Protein AF-0000000074355729 (afdb_homodimer)

Structure (mmCIF, N/CA/C/O backbone):
data_AF-0000000074355729-model_v1
#
loop_
_entity.id
_entity.type
_entity.pdbx_description
1 polymer 'Uncharacterized protein'
#
loop_
_atom_site.group_PDB
_atom_site.id
_atom_site.type_symbol
_atom_site.label_atom_id
_atom_site.label_alt_id
_atom_site.label_comp_id
_atom_site.label_asym_id
_atom_site.label_entity_id
_atom_site.label_seq_id
_atom_site.pdbx_PDB_ins_code
_atom_site.Cartn_x
_atom_site.Cartn_y
_atom_site.Cartn_z
_atom_site.occupancy
_atom_site.B_iso_or_equiv
_atom_site.auth_seq_id
_atom_site.auth_comp_id
_atom_site.auth_asym_id
_atom_site.auth_atom_id
_atom_site.pdbx_PDB_model_num
ATOM 1 N N . MET A 1 1 ? 15.977 -34.625 -21.656 1 95.56 1 MET A N 1
ATOM 2 C CA . MET A 1 1 ? 16.031 -33.25 -22.141 1 95.56 1 MET A CA 1
ATOM 3 C C . MET A 1 1 ? 14.703 -32.531 -21.891 1 95.56 1 MET A C 1
ATOM 5 O O . MET A 1 1 ? 14.68 -31.406 -21.391 1 95.56 1 MET A O 1
ATOM 9 N N . LEU A 1 2 ? 13.586 -33.125 -22.078 1 96.56 2 LEU A N 1
ATOM 10 C CA . LEU A 1 2 ? 12.258 -32.531 -21.938 1 96.56 2 LEU A CA 1
ATOM 11 C C . LEU A 1 2 ? 11.961 -32.25 -20.469 1 96.56 2 LEU A C 1
ATOM 13 O O . LEU A 1 2 ? 11.461 -31.172 -20.141 1 96.56 2 LEU A O 1
ATOM 17 N N . PHE A 1 3 ? 12.43 -33.094 -19.609 1 96.69 3 PHE A N 1
ATOM 18 C CA . PHE A 1 3 ? 12.172 -32.969 -18.188 1 96.69 3 PHE A CA 1
ATOM 19 C C . PHE A 1 3 ? 12.938 -31.797 -17.609 1 96.69 3 PHE A C 1
ATOM 21 O O . PHE A 1 3 ? 12.391 -31.031 -16.797 1 96.69 3 PHE A O 1
ATOM 28 N N . VAL A 1 4 ? 14.219 -31.609 -17.969 1 96.31 4 VAL A N 1
ATOM 29 C CA . VAL A 1 4 ? 15.062 -30.5 -17.5 1 96.31 4 VAL A CA 1
ATOM 30 C C . VAL A 1 4 ? 14.484 -29.172 -17.969 1 96.31 4 VAL A C 1
ATOM 32 O O . VAL A 1 4 ? 14.43 -28.203 -17.203 1 96.31 4 VAL A O 1
ATOM 35 N N . TYR A 1 5 ? 13.938 -29.172 -19.188 1 97.19 5 TYR A N 1
ATOM 36 C CA . TYR A 1 5 ? 13.32 -27.984 -19.766 1 97.19 5 TYR A CA 1
ATOM 37 C C . TYR A 1 5 ? 12.062 -27.594 -19 1 97.19 5 TYR A C 1
ATOM 39 O O . TYR A 1 5 ? 11.875 -26.422 -18.656 1 97.19 5 TYR A O 1
ATOM 47 N N . LEU A 1 6 ? 11.258 -28.594 -18.656 1 95.81 6 LEU A N 1
ATOM 48 C CA . LEU A 1 6 ? 10.016 -28.359 -17.938 1 95.81 6 LEU A CA 1
ATOM 49 C C . LEU A 1 6 ? 10.297 -27.844 -16.531 1 95.81 6 LEU A C 1
ATOM 51 O O . LEU A 1 6 ? 9.609 -26.938 -16.047 1 95.81 6 LEU A O 1
ATOM 55 N N . ARG A 1 7 ? 11.25 -28.375 -15.875 1 97.06 7 ARG A N 1
ATOM 56 C CA . ARG A 1 7 ? 11.641 -27.938 -14.539 1 97.06 7 ARG A CA 1
ATOM 57 C C . ARG A 1 7 ? 12.133 -26.5 -14.555 1 97.06 7 ARG A C 1
ATOM 59 O O . ARG A 1 7 ? 11.797 -25.703 -13.68 1 97.06 7 ARG A O 1
ATOM 66 N N . PHE A 1 8 ? 12.906 -26.156 -15.57 1 97.81 8 PHE A N 1
ATOM 67 C CA . PHE A 1 8 ? 13.453 -24.812 -15.727 1 97.81 8 PHE A CA 1
ATOM 68 C C . PHE A 1 8 ? 12.336 -23.797 -15.969 1 97.81 8 PHE A C 1
ATOM 70 O O . PHE A 1 8 ? 12.328 -22.719 -15.367 1 97.81 8 PHE A O 1
ATOM 77 N N . ARG A 1 9 ? 11.43 -24.125 -16.766 1 97.06 9 ARG A N 1
ATOM 78 C CA . ARG A 1 9 ? 10.297 -23.25 -17.062 1 97.06 9 ARG A CA 1
ATOM 79 C C . ARG A 1 9 ? 9.453 -23.016 -15.82 1 97.06 9 ARG A C 1
ATOM 81 O O . ARG A 1 9 ? 9.023 -21.875 -15.57 1 97.06 9 ARG A O 1
ATOM 88 N N . ARG A 1 10 ? 9.25 -24.047 -15.102 1 95.38 10 ARG A N 1
ATOM 89 C CA . ARG A 1 10 ? 8.477 -23.953 -13.867 1 95.38 10 ARG A CA 1
ATOM 90 C C . ARG A 1 10 ? 9.18 -23.078 -12.844 1 95.38 10 ARG A C 1
ATOM 92 O O . ARG A 1 10 ? 8.547 -22.25 -12.188 1 95.38 10 ARG A O 1
ATOM 99 N N . SER A 1 11 ? 10.414 -23.219 -12.648 1 97.75 11 SER A N 1
ATOM 100 C CA . SER A 1 11 ? 11.227 -22.438 -11.727 1 97.75 11 SER A CA 1
ATOM 101 C C . SER A 1 11 ? 11.211 -20.953 -12.094 1 97.75 11 SER A C 1
ATOM 103 O O . SER A 1 11 ? 11.07 -20.094 -11.219 1 97.75 11 SER A O 1
ATOM 105 N N . ARG A 1 12 ? 11.367 -20.672 -13.383 1 97.75 12 ARG A N 1
ATOM 106 C CA . ARG A 1 12 ? 11.359 -19.297 -13.875 1 97.75 12 ARG A CA 1
ATOM 107 C C . ARG A 1 12 ? 10.008 -18.625 -13.594 1 97.75 12 ARG A C 1
ATOM 109 O O . ARG A 1 12 ? 9.961 -17.484 -13.133 1 97.75 12 ARG A O 1
ATOM 116 N N . ARG A 1 13 ? 8.977 -19.344 -13.828 1 95.88 13 ARG A N 1
ATOM 117 C CA . ARG A 1 13 ? 7.633 -18.828 -13.586 1 95.88 13 ARG A CA 1
ATOM 118 C C . ARG A 1 13 ? 7.414 -18.531 -12.109 1 95.88 13 ARG A C 1
ATOM 120 O O . ARG A 1 13 ? 6.828 -17.5 -11.758 1 95.88 13 ARG A O 1
ATOM 127 N N . ARG A 1 14 ? 7.84 -19.438 -11.273 1 95.31 14 ARG A N 1
ATOM 128 C CA . ARG A 1 14 ? 7.73 -19.266 -9.828 1 95.31 14 ARG A CA 1
ATOM 129 C C . ARG A 1 14 ? 8.508 -18.031 -9.367 1 95.31 14 ARG A C 1
ATOM 131 O O . ARG A 1 14 ? 8.039 -17.266 -8.531 1 95.31 14 ARG A O 1
ATOM 138 N N . ARG A 1 15 ? 9.656 -17.844 -9.914 1 97.81 15 ARG A N 1
ATOM 139 C CA . ARG A 1 15 ? 10.5 -16.703 -9.562 1 97.81 15 ARG A CA 1
ATOM 140 C C . ARG A 1 15 ? 9.828 -15.391 -9.953 1 97.81 15 ARG A C 1
ATOM 142 O O . ARG A 1 15 ? 9.773 -14.453 -9.148 1 97.81 15 ARG A O 1
ATOM 149 N N . VAL A 1 16 ? 9.25 -15.289 -11.07 1 97.69 16 VAL A N 1
ATOM 150 C CA . VAL A 1 16 ? 8.594 -14.094 -11.578 1 97.69 16 VAL A CA 1
ATOM 151 C C . VAL A 1 16 ? 7.387 -13.758 -10.703 1 97.69 16 VAL A C 1
ATOM 153 O O . VAL A 1 16 ? 7.184 -12.602 -10.328 1 97.69 16 VAL A O 1
ATOM 156 N N . ARG A 1 17 ? 6.641 -14.766 -10.352 1 96.31 17 ARG A N 1
ATOM 157 C CA . ARG A 1 17 ? 5.477 -14.578 -9.492 1 96.31 17 ARG A CA 1
ATOM 158 C C . ARG A 1 17 ? 5.883 -14.039 -8.125 1 96.31 17 ARG A C 1
ATOM 160 O O . ARG A 1 17 ? 5.258 -13.117 -7.605 1 96.31 17 ARG A O 1
ATOM 167 N N . ARG A 1 18 ? 6.902 -14.633 -7.582 1 97.44 18 ARG A N 1
ATOM 168 C CA . ARG A 1 18 ? 7.414 -14.211 -6.281 1 97.44 18 ARG A CA 1
ATOM 169 C C . ARG A 1 18 ? 7.906 -12.773 -6.324 1 97.44 18 ARG A C 1
ATOM 171 O O . ARG A 1 18 ? 7.641 -11.992 -5.402 1 97.44 18 ARG A O 1
ATOM 178 N N . GLU A 1 19 ? 8.578 -12.414 -7.332 1 98.19 19 GLU A N 1
ATOM 179 C CA . GLU A 1 19 ? 9.078 -11.055 -7.512 1 98.19 19 GLU A CA 1
ATOM 180 C C . GLU A 1 19 ? 7.938 -10.055 -7.602 1 98.19 19 GLU A C 1
ATOM 182 O O . GLU A 1 19 ? 8.023 -8.953 -7.051 1 98.19 19 GLU A O 1
ATOM 187 N N . GLY A 1 20 ? 6.898 -10.461 -8.266 1 98.25 20 GLY A N 1
ATOM 188 C CA . GLY A 1 20 ? 5.719 -9.609 -8.344 1 98.25 20 GLY A CA 1
ATOM 189 C C . GLY A 1 20 ? 5.074 -9.359 -6.992 1 98.25 20 GLY A C 1
ATOM 190 O O . GLY A 1 20 ? 4.711 -8.227 -6.676 1 98.25 20 GLY A O 1
ATOM 191 N N . VAL A 1 21 ? 4.969 -10.305 -6.18 1 98.25 21 VAL A N 1
ATOM 192 C CA . VAL A 1 21 ? 4.406 -10.195 -4.84 1 98.25 21 VAL A CA 1
ATOM 193 C C . VAL A 1 21 ? 5.324 -9.344 -3.961 1 98.25 21 VAL A C 1
ATOM 195 O O . VAL A 1 21 ? 4.855 -8.492 -3.209 1 98.25 21 VAL A O 1
ATOM 198 N N . GLU A 1 22 ? 6.602 -9.57 -4.098 1 98.38 22 GLU A N 1
ATOM 199 C CA . GLU A 1 22 ? 7.594 -8.812 -3.342 1 98.38 22 GLU A CA 1
ATOM 200 C C . GLU A 1 22 ? 7.551 -7.332 -3.703 1 98.38 22 GLU A C 1
ATOM 202 O O . GLU A 1 22 ? 7.715 -6.473 -2.836 1 98.38 22 GLU A O 1
ATOM 207 N N . GLU A 1 23 ? 7.301 -7.109 -4.883 1 98.69 23 GLU A N 1
ATOM 208 C CA . GLU A 1 23 ? 7.164 -5.727 -5.332 1 98.69 23 GLU A CA 1
ATOM 209 C C . GLU A 1 23 ? 5.949 -5.059 -4.699 1 98.69 23 GLU A C 1
ATOM 211 O O . GLU A 1 23 ? 6.039 -3.93 -4.207 1 98.69 23 GLU A O 1
ATOM 216 N N . LEU A 1 24 ? 4.875 -5.703 -4.656 1 98.62 24 LEU A N 1
ATOM 217 C CA . LEU A 1 24 ? 3.652 -5.188 -4.047 1 98.62 24 LEU A CA 1
ATOM 218 C C . LEU A 1 24 ? 3.855 -4.941 -2.555 1 98.62 24 LEU A C 1
ATOM 220 O O . LEU A 1 24 ? 3.412 -3.922 -2.023 1 98.62 24 LEU A O 1
ATOM 224 N N . LEU A 1 25 ? 4.527 -5.809 -1.934 1 98.81 25 LEU A N 1
ATOM 225 C CA . LEU A 1 25 ? 4.848 -5.664 -0.519 1 98.81 25 LEU A CA 1
ATOM 226 C C . LEU A 1 25 ? 5.77 -4.469 -0.291 1 98.81 25 LEU A C 1
ATOM 228 O O . LEU A 1 25 ? 5.645 -3.764 0.712 1 98.81 25 LEU A O 1
ATOM 232 N N . GLY A 1 26 ? 6.699 -4.215 -1.148 1 98.81 26 GLY A N 1
ATOM 233 C CA . GLY A 1 26 ? 7.551 -3.039 -1.098 1 98.81 26 GLY A CA 1
ATOM 234 C C . GLY A 1 26 ? 6.781 -1.736 -1.193 1 98.81 26 GLY A C 1
ATOM 235 O O . GLY A 1 26 ? 7.047 -0.794 -0.445 1 98.81 26 GLY A O 1
ATOM 236 N N . VAL A 1 27 ? 5.848 -1.706 -2.039 1 98.75 27 VAL A N 1
ATOM 237 C CA . VAL A 1 27 ? 5 -0.532 -2.215 1 98.75 27 VAL A CA 1
ATOM 238 C C . VAL A 1 27 ? 4.211 -0.269 -0.934 1 98.75 27 VAL A C 1
ATOM 240 O O . VAL A 1 27 ? 4.086 0.877 -0.497 1 98.75 27 VAL A O 1
ATOM 243 N N . ILE A 1 28 ? 3.676 -1.284 -0.347 1 98.88 28 ILE A N 1
ATOM 244 C CA . ILE A 1 28 ? 2.941 -1.153 0.907 1 98.88 28 ILE A CA 1
ATOM 245 C C . ILE A 1 28 ? 3.848 -0.539 1.973 1 98.88 28 ILE A C 1
ATOM 247 O O . ILE A 1 28 ? 3.439 0.375 2.691 1 98.88 28 ILE A O 1
ATOM 251 N N . LYS A 1 29 ? 5.051 -1.003 2.051 1 98.88 29 LYS A N 1
ATOM 252 C CA . LYS A 1 29 ? 6.008 -0.484 3.023 1 98.88 29 LYS A CA 1
ATOM 253 C C . LYS A 1 29 ? 6.297 0.994 2.775 1 98.88 29 LYS A C 1
ATOM 255 O O . LYS A 1 29 ? 6.375 1.783 3.719 1 98.88 29 LYS A O 1
ATOM 260 N N . GLU A 1 30 ? 6.5 1.323 1.617 1 98.75 30 GLU A N 1
ATOM 261 C CA . GLU A 1 30 ? 6.754 2.711 1.242 1 98.75 30 GLU A CA 1
ATOM 262 C C . GLU A 1 30 ? 5.594 3.615 1.65 1 98.75 30 GLU A C 1
ATOM 264 O O . GLU A 1 30 ? 5.809 4.703 2.191 1 98.75 30 GLU A O 1
ATOM 269 N N . LYS A 1 31 ? 4.477 3.129 1.33 1 98.81 31 LYS A N 1
ATOM 270 C CA . LYS A 1 31 ? 3.301 3.93 1.655 1 98.81 31 LYS A CA 1
ATOM 271 C C . LYS A 1 31 ? 3.102 4.027 3.164 1 98.81 31 LYS A C 1
ATOM 273 O O . LYS A 1 31 ? 2.68 5.066 3.676 1 98.81 31 LYS A O 1
ATOM 278 N N . ASP A 1 32 ? 3.369 2.955 3.924 1 98.88 32 ASP A N 1
ATOM 279 C CA . ASP A 1 32 ? 3.367 2.992 5.383 1 98.88 32 ASP A CA 1
ATOM 280 C C . ASP A 1 32 ? 4.367 4.02 5.91 1 98.88 32 ASP A C 1
ATOM 282 O O . ASP A 1 32 ? 4.078 4.742 6.863 1 98.88 32 ASP A O 1
ATOM 286 N N . GLU A 1 33 ? 5.523 4.133 5.363 1 98.75 33 GLU A N 1
ATOM 287 C CA . GLU A 1 33 ? 6.535 5.113 5.754 1 98.75 33 GLU A CA 1
ATOM 288 C C . GLU A 1 33 ? 6.062 6.535 5.473 1 98.75 33 GLU A C 1
ATOM 290 O O . GLU A 1 33 ? 6.25 7.434 6.293 1 98.75 33 GLU A O 1
ATOM 295 N N . ARG A 1 34 ? 5.445 6.711 4.324 1 98.88 34 ARG A N 1
ATOM 296 C CA . ARG A 1 34 ? 4.891 8.016 3.99 1 98.88 34 ARG A CA 1
ATOM 297 C C . ARG A 1 34 ? 3.818 8.43 4.992 1 98.88 34 ARG A C 1
ATOM 299 O O . ARG A 1 34 ? 3.785 9.578 5.438 1 98.88 34 ARG A O 1
ATOM 306 N N . ILE A 1 35 ? 2.9 7.516 5.355 1 98.94 35 ILE A N 1
ATOM 307 C CA . ILE A 1 35 ? 1.858 7.773 6.34 1 98.94 35 ILE A CA 1
ATOM 308 C C . ILE A 1 35 ? 2.492 8.219 7.656 1 98.94 35 ILE A C 1
ATOM 310 O O . ILE A 1 35 ? 2.047 9.195 8.266 1 98.94 35 ILE A O 1
ATOM 314 N N . HIS A 1 36 ? 3.566 7.562 8.055 1 98.81 36 HIS A N 1
ATOM 315 C CA . HIS A 1 36 ? 4.25 7.906 9.305 1 98.81 36 HIS A CA 1
ATOM 316 C C . HIS A 1 36 ? 4.848 9.305 9.234 1 98.81 36 HIS A C 1
ATOM 318 O O . HIS A 1 36 ? 4.777 10.062 10.211 1 98.81 36 HIS A O 1
ATOM 324 N N . GLN A 1 37 ? 5.363 9.695 8.125 1 98.75 37 GLN A N 1
ATOM 325 C CA . GLN A 1 37 ? 5.938 11.031 7.941 1 98.75 37 GLN A CA 1
ATOM 326 C C . GLN A 1 37 ? 4.859 12.109 8.023 1 98.75 37 GLN A C 1
ATOM 328 O O . GLN A 1 37 ? 5.066 13.156 8.641 1 98.75 37 GLN A O 1
ATOM 333 N N . LEU A 1 38 ? 3.771 11.82 7.406 1 98.5 38 LEU A N 1
ATOM 334 C CA . LEU A 1 38 ? 2.674 12.781 7.402 1 98.5 38 LEU A CA 1
ATOM 335 C C . LEU A 1 38 ? 2.088 12.938 8.797 1 98.5 38 LEU A C 1
ATOM 337 O O . LEU A 1 38 ? 1.794 14.062 9.227 1 98.5 38 LEU A O 1
ATOM 341 N N . LEU A 1 39 ? 2.018 11.82 9.523 1 98.69 39 LEU A N 1
ATOM 342 C CA . LEU A 1 39 ? 1.527 11.867 10.898 1 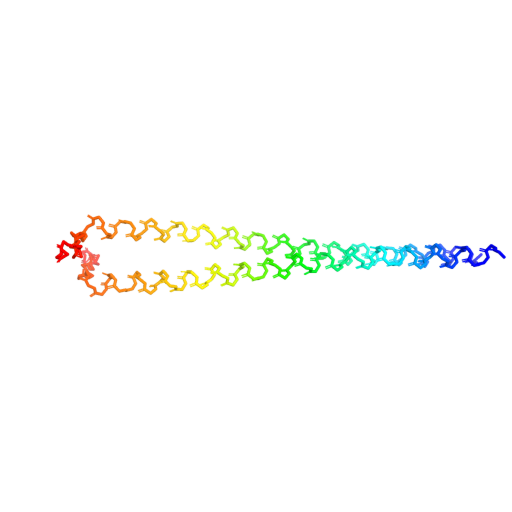98.69 39 LEU A CA 1
ATOM 343 C C . LEU A 1 39 ? 2.479 12.672 11.781 1 98.69 39 LEU A C 1
ATOM 345 O O . LEU A 1 39 ? 2.035 13.422 12.656 1 98.69 39 LEU A O 1
ATOM 349 N N . TYR A 1 40 ? 3.752 12.523 11.594 1 98.62 40 TYR A N 1
ATOM 350 C CA . TYR A 1 40 ? 4.742 13.297 12.336 1 98.62 40 TYR A CA 1
ATOM 351 C C . TYR A 1 40 ? 4.605 14.781 12.039 1 98.62 40 TYR A C 1
ATOM 353 O O . TYR A 1 40 ? 4.688 15.617 12.945 1 98.62 40 TYR A O 1
ATOM 361 N N . GLN A 1 41 ? 4.328 15.156 10.867 1 98.06 41 GLN A N 1
ATOM 362 C CA . GLN A 1 41 ? 4.121 16.547 10.461 1 98.06 41 GLN A CA 1
ATOM 363 C C . GLN A 1 41 ? 2.867 17.125 11.102 1 98.06 41 GLN A C 1
ATOM 365 O O . GLN A 1 41 ? 2.879 18.25 11.586 1 98.06 41 GLN A O 1
ATOM 370 N N . ILE A 1 42 ? 1.842 16.344 11.102 1 98.06 42 ILE A N 1
ATOM 371 C CA . ILE A 1 42 ? 0.592 16.781 11.719 1 98.06 42 ILE A CA 1
ATOM 372 C C . ILE A 1 42 ? 0.808 17 13.211 1 98.06 42 ILE A C 1
ATOM 374 O O . ILE A 1 42 ? 0.31 17.984 13.773 1 98.06 42 ILE A O 1
ATOM 378 N N . ALA A 1 43 ? 1.562 16.188 13.852 1 97.62 43 ALA A N 1
ATOM 379 C CA . ALA A 1 43 ? 1.88 16.344 15.273 1 97.62 43 ALA A CA 1
ATOM 380 C C . ALA A 1 43 ? 2.639 17.641 15.516 1 97.62 43 ALA A C 1
ATOM 382 O O . ALA A 1 43 ? 2.357 18.359 16.484 1 97.62 43 ALA A O 1
ATOM 383 N N . ARG A 1 44 ? 3.555 17.984 14.719 1 95.75 44 ARG A N 1
ATOM 384 C CA . ARG A 1 44 ? 4.32 19.234 14.828 1 95.75 44 ARG A CA 1
ATOM 385 C C . ARG A 1 44 ? 3.43 20.438 14.609 1 95.75 44 ARG A C 1
ATOM 387 O O . ARG A 1 44 ? 3.531 21.438 15.336 1 95.75 44 ARG A O 1
ATOM 394 N N . MET A 1 45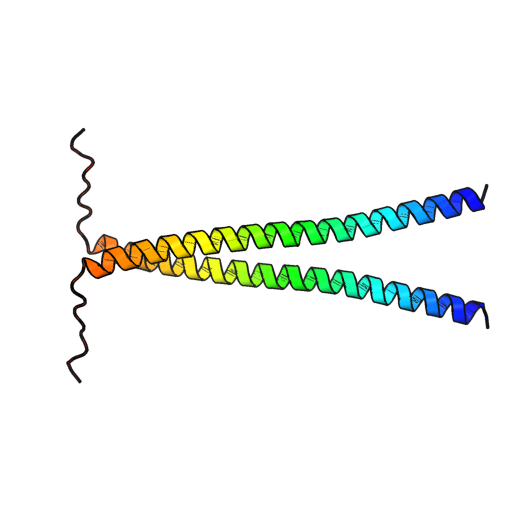 ? 2.553 20.312 13.695 1 91.81 45 MET A N 1
ATOM 395 C CA . MET A 1 45 ? 1.627 21.406 13.406 1 91.81 45 MET A CA 1
ATOM 396 C C . MET A 1 45 ? 0.656 21.609 14.562 1 91.81 45 MET A C 1
ATOM 398 O O . MET A 1 45 ? 0.334 22.75 14.914 1 91.81 45 MET A O 1
ATOM 402 N N . ASN A 1 46 ? 0.218 20.516 15.109 1 93 46 ASN A N 1
ATOM 403 C CA . ASN A 1 46 ? -0.628 20.609 16.297 1 93 46 ASN A CA 1
ATOM 404 C C . ASN A 1 46 ? 0.072 21.359 17.422 1 93 46 ASN A C 1
ATOM 406 O O . ASN A 1 46 ? -0.55 22.156 18.125 1 93 46 ASN A O 1
ATOM 410 N N . GLU A 1 47 ? 1.361 21.094 17.594 1 92.75 47 GLU A N 1
ATOM 411 C CA . GLU A 1 47 ? 2.143 21.766 18.625 1 92.75 47 GLU A CA 1
ATOM 412 C C . GLU A 1 47 ? 2.232 23.266 18.344 1 92.75 47 GLU A C 1
ATOM 414 O O . GLU A 1 47 ? 2.121 24.094 19.25 1 92.75 47 GLU A O 1
ATOM 419 N N . LEU A 1 48 ? 2.318 23.688 17.141 1 87.12 48 LEU A N 1
ATOM 420 C CA . LEU A 1 48 ? 2.402 25.078 16.734 1 87.12 48 LEU A CA 1
ATOM 421 C C . LEU A 1 48 ? 1.07 25.781 16.969 1 87.12 48 LEU A C 1
ATOM 423 O O . LEU A 1 48 ? 1.037 26.906 17.469 1 87.12 48 LEU A O 1
ATOM 427 N N . LEU A 1 49 ? 0.035 25.125 16.656 1 87.31 49 LEU A N 1
ATOM 428 C CA . LEU A 1 49 ? -1.296 25.703 16.812 1 87.31 49 LEU A CA 1
ATOM 429 C C . LEU A 1 49 ? -1.642 25.875 18.281 1 87.31 49 LEU A C 1
ATOM 431 O O . LEU A 1 49 ? -2.229 26.891 18.672 1 87.31 49 LEU A O 1
ATOM 435 N N . LEU A 1 50 ? -1.176 24.938 19.078 1 87.06 50 LEU A N 1
ATOM 436 C CA . LEU A 1 50 ? -1.403 25.031 20.516 1 87.06 50 LEU A CA 1
ATOM 437 C C . LEU A 1 50 ? -0.6 26.172 21.109 1 87.06 50 LEU A C 1
ATOM 439 O O . LEU A 1 50 ? -1.099 26.906 21.969 1 87.06 50 LEU A O 1
ATOM 443 N N . ALA A 1 51 ? 0.568 26.438 20.641 1 82.5 51 ALA A N 1
ATOM 444 C CA . ALA A 1 51 ? 1.425 27.516 21.125 1 82.5 51 ALA A CA 1
ATOM 445 C C . ALA A 1 51 ? 0.859 28.875 20.734 1 82.5 51 ALA A C 1
ATOM 447 O O . ALA A 1 51 ? 0.953 29.828 21.516 1 82.5 51 ALA A O 1
ATOM 448 N N . SER A 1 52 ? 0.202 29.062 19.719 1 78.25 52 SER A N 1
ATOM 449 C CA . SER A 1 52 ? -0.381 30.312 19.25 1 78.25 52 SER A CA 1
ATOM 450 C C . SER A 1 52 ? -1.677 30.625 20 1 78.25 52 SER A C 1
ATOM 452 O O . SER A 1 52 ? -2.012 31.797 20.203 1 78.25 52 SER A O 1
ATOM 454 N N . HIS A 1 53 ? -2.363 29.656 20.297 1 73.69 53 HIS A N 1
ATOM 455 C CA . HIS A 1 53 ? -3.609 29.828 21.031 1 73.69 53 HIS A CA 1
ATOM 456 C C . HIS A 1 53 ? -3.344 30.156 22.484 1 73.69 53 HIS A C 1
ATOM 458 O O . HIS A 1 53 ? -4.113 30.891 23.125 1 73.69 53 HIS A O 1
ATOM 464 N N . HIS A 1 54 ? -2.441 29.656 23.094 1 68 54 HIS A N 1
ATOM 465 C CA . HIS A 1 54 ? -2.086 30.016 24.469 1 68 54 HIS A CA 1
ATOM 466 C C . HIS A 1 54 ? -1.493 31.422 24.547 1 68 54 HIS A C 1
ATOM 468 O O . HIS A 1 54 ? -1.506 32.031 25.609 1 68 54 HIS A O 1
ATOM 474 N N . GLY A 1 55 ? -1.021 32.062 23.531 1 55.66 55 GLY A N 1
ATOM 475 C CA . GLY A 1 55 ? -0.706 33.469 23.438 1 55.66 55 GLY A CA 1
ATOM 476 C C . GLY A 1 55 ? -1.89 34.312 23.016 1 55.66 55 GLY A C 1
ATOM 477 O O . GLY A 1 55 ? -1.848 35.562 23.125 1 55.66 55 GLY A O 1
ATOM 478 N N . VAL A 1 56 ? -2.846 34.031 22.234 1 53.5 56 VAL A N 1
ATOM 479 C CA . VAL A 1 56 ? -4.066 34.75 21.922 1 53.5 56 VAL A CA 1
ATOM 480 C C . VAL A 1 56 ? -5.141 34.469 22.969 1 53.5 56 VAL A C 1
ATOM 482 O O . VAL A 1 56 ? -5.336 33.312 23.359 1 53.5 56 VAL A O 1
ATOM 485 N N . PRO A 1 57 ? -5.555 35.531 23.938 1 46.88 57 PRO A N 1
ATOM 486 C CA . PRO A 1 57 ? -6.629 35.312 24.906 1 46.88 57 PRO A CA 1
ATOM 487 C C . PRO A 1 57 ? -7.867 34.688 24.281 1 46.88 57 PRO A C 1
ATOM 489 O O . PRO A 1 57 ? -8.297 35.062 23.203 1 46.88 57 PRO A O 1
ATOM 492 N N . MET A 1 58 ? -8.031 33.375 24.359 1 42.59 58 MET A N 1
ATOM 493 C CA . MET A 1 58 ? -9.289 32.719 24 1 42.59 58 MET A CA 1
ATOM 494 C C . MET A 1 58 ? -10.477 33.656 24.25 1 42.59 58 MET A C 1
ATOM 496 O O . MET A 1 58 ? -10.828 33.906 25.406 1 42.59 58 MET A O 1
ATOM 500 N N . ILE A 1 59 ? -10.75 34.688 23.562 1 38.59 59 ILE A N 1
ATOM 501 C CA . ILE A 1 59 ? -12.023 35.375 23.703 1 38.59 59 ILE A CA 1
ATOM 502 C C . ILE A 1 59 ? -13.172 34.375 23.469 1 38.59 59 ILE A C 1
ATOM 504 O O . ILE A 1 59 ? -13.352 33.875 22.359 1 38.59 59 ILE A O 1
ATOM 508 N N . SER A 1 60 ? -13.359 33.469 24.281 1 38.16 60 SER A N 1
ATOM 509 C CA . SER A 1 60 ? -14.57 32.656 24.375 1 38.16 60 SER A CA 1
ATOM 510 C C . SER A 1 60 ? -15.812 33.5 24.109 1 38.16 60 SER A C 1
ATOM 512 O O . SER A 1 60 ? -16.156 34.375 24.891 1 38.16 60 SER A O 1
ATOM 514 N N . LYS A 1 61 ? -16.062 33.875 22.828 1 39.94 61 LYS A N 1
ATOM 515 C CA . LYS A 1 61 ? -17.406 34.406 22.641 1 39.94 61 LYS A CA 1
ATOM 516 C C . LYS A 1 61 ? -18.469 33.469 23.188 1 39.94 61 LYS A C 1
ATOM 518 O O . LYS A 1 61 ? -18.875 32.531 22.5 1 39.94 61 LYS A O 1
ATOM 523 N N . ALA A 1 62 ? -18.344 32.562 24.062 1 36.5 62 ALA A N 1
ATOM 524 C CA . ALA A 1 62 ? -19.453 31.719 24.5 1 36.5 62 ALA A CA 1
ATOM 525 C C . ALA A 1 62 ? -20.609 32.562 25.031 1 36.5 62 ALA A C 1
ATOM 527 O O . ALA A 1 62 ? -21.703 32.031 25.297 1 36.5 62 ALA A O 1
ATOM 528 N N . ALA A 1 63 ? -20.438 33.688 25.75 1 35.28 63 ALA A N 1
ATOM 529 C CA . ALA A 1 63 ? -21.438 33.969 26.766 1 35.28 63 ALA A CA 1
ATOM 530 C C . ALA A 1 63 ? -22.75 34.438 26.125 1 35.28 63 ALA A C 1
ATOM 532 O O . ALA A 1 63 ? -23.703 34.781 26.828 1 35.28 63 ALA A O 1
ATOM 533 N N . SER A 1 64 ? -22.703 34.812 24.922 1 30.33 64 SER A N 1
ATOM 534 C CA . SER A 1 64 ? -23.984 35.5 24.812 1 30.33 64 SER A CA 1
ATOM 535 C C . SER A 1 64 ? -25.141 34.531 24.656 1 30.33 64 SER A C 1
ATOM 537 O O . SER A 1 64 ? -26.281 34.938 24.422 1 30.33 64 SER A O 1
ATOM 539 N N . GLY A 1 65 ? -24.984 33.094 24.969 1 24.5 65 GLY A N 1
ATOM 540 C CA . GLY A 1 65 ? -26.359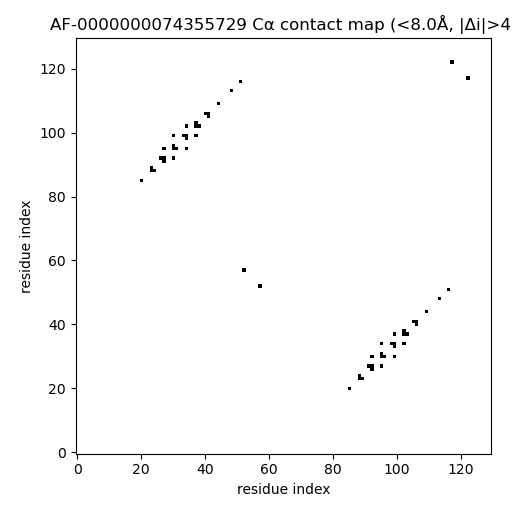 32.688 25.234 1 24.5 65 GLY A CA 1
ATOM 541 C C . GLY A 1 65 ? -26.906 33.25 26.531 1 24.5 65 GLY A C 1
ATOM 542 O O . GLY A 1 65 ? -26.141 33.688 27.391 1 24.5 65 GLY A O 1
ATOM 543 N N . MET B 1 1 ? -10.773 -39.625 -14.938 1 95.69 1 MET B N 1
ATOM 544 C CA . MET B 1 1 ? -10.93 -39.219 -13.555 1 95.69 1 MET B CA 1
ATOM 545 C C . MET B 1 1 ? -9.695 -38.469 -13.062 1 95.69 1 MET B C 1
ATOM 547 O O . MET B 1 1 ? -9.805 -37.406 -12.469 1 95.69 1 MET B O 1
ATOM 551 N N . LEU B 1 2 ? -8.508 -38.875 -13.391 1 96.62 2 LEU B N 1
ATOM 552 C CA . LEU B 1 2 ? -7.258 -38.25 -12.953 1 96.62 2 LEU B CA 1
ATOM 553 C C . LEU B 1 2 ? -7.062 -36.875 -13.578 1 96.62 2 LEU B C 1
ATOM 555 O O . LEU B 1 2 ? -6.684 -35.938 -12.898 1 96.62 2 LEU B O 1
ATOM 559 N N . PHE B 1 3 ? -7.473 -36.75 -14.812 1 96.69 3 PHE B N 1
ATOM 560 C CA . PHE B 1 3 ? -7.297 -35.5 -15.555 1 96.69 3 PHE B CA 1
ATOM 561 C C . PHE B 1 3 ? -8.203 -34.406 -15 1 96.69 3 PHE B C 1
ATOM 563 O O . PHE B 1 3 ? -7.781 -33.281 -14.844 1 96.69 3 PHE B O 1
ATOM 570 N N . VAL B 1 4 ? -9.484 -34.719 -14.672 1 96.44 4 VAL B N 1
ATOM 571 C CA . VAL B 1 4 ? -10.461 -33.781 -14.117 1 96.44 4 VAL B CA 1
ATOM 572 C C . VAL B 1 4 ? -9.992 -33.312 -12.742 1 96.44 4 VAL B C 1
ATOM 574 O O . VAL B 1 4 ? -10.07 -32.125 -12.43 1 96.44 4 VAL B O 1
ATOM 577 N N . TYR B 1 5 ? -9.398 -34.25 -12.008 1 97.25 5 TYR B N 1
ATOM 578 C CA . TYR B 1 5 ? -8.875 -33.938 -10.68 1 97.25 5 TYR B CA 1
ATOM 579 C C . TYR B 1 5 ? -7.703 -32.969 -10.758 1 97.25 5 TYR B C 1
ATOM 581 O O . TYR B 1 5 ? -7.656 -31.984 -10.023 1 97.25 5 TYR B O 1
ATOM 589 N N . LEU B 1 6 ? -6.797 -33.219 -11.711 1 95.88 6 LEU B N 1
ATOM 590 C CA . LEU B 1 6 ? -5.621 -32.375 -11.891 1 95.88 6 LEU B CA 1
ATOM 591 C C . LEU B 1 6 ? -6.023 -30.969 -12.344 1 95.88 6 LEU B C 1
ATOM 593 O O . LEU B 1 6 ? -5.453 -29.969 -11.883 1 95.88 6 LEU B O 1
ATOM 597 N N . ARG B 1 7 ? -6.945 -30.875 -13.227 1 96.94 7 ARG B N 1
ATOM 598 C CA . ARG B 1 7 ? -7.449 -29.594 -13.703 1 96.94 7 ARG B CA 1
ATOM 599 C C . ARG B 1 7 ? -8.078 -28.781 -12.57 1 96.94 7 ARG B C 1
ATOM 601 O O . ARG B 1 7 ? -7.859 -27.578 -12.453 1 96.94 7 ARG B O 1
ATOM 608 N N . PHE B 1 8 ? -8.828 -29.453 -11.719 1 97.88 8 PHE B N 1
ATOM 609 C CA . PHE B 1 8 ? -9.5 -28.828 -10.586 1 97.88 8 PHE B CA 1
ATOM 610 C C . PHE B 1 8 ? -8.492 -28.297 -9.57 1 97.88 8 PHE B C 1
ATOM 612 O O . PHE B 1 8 ? -8.617 -27.172 -9.078 1 97.88 8 PHE B O 1
ATOM 619 N N . ARG B 1 9 ? -7.531 -29.047 -9.305 1 97 9 ARG B N 1
ATOM 620 C CA . ARG B 1 9 ? -6.48 -28.672 -8.367 1 97 9 ARG B CA 1
ATOM 621 C C . ARG B 1 9 ? -5.719 -27.438 -8.875 1 97 9 ARG B C 1
ATOM 623 O O . ARG B 1 9 ? -5.426 -26.531 -8.109 1 97 9 ARG B O 1
ATOM 630 N N . ARG B 1 10 ? -5.43 -27.453 -10.141 1 95.5 10 ARG B N 1
ATOM 631 C CA . ARG B 1 10 ? -4.723 -26.344 -10.766 1 95.5 10 ARG B CA 1
ATOM 632 C C . ARG B 1 10 ? -5.559 -25.062 -10.719 1 95.5 10 ARG B C 1
ATOM 634 O O . ARG B 1 10 ? -5.039 -23.984 -10.422 1 95.5 10 ARG B O 1
ATOM 641 N N . SER B 1 11 ? -6.793 -25.156 -10.992 1 97.69 11 SER B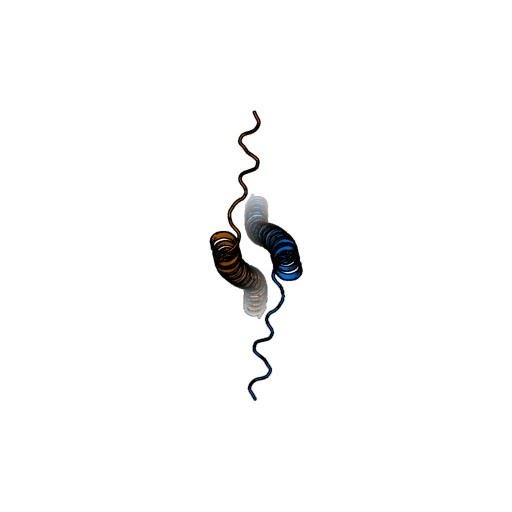 N 1
ATOM 642 C CA . SER B 1 11 ? -7.719 -24.016 -10.969 1 97.69 11 SER B CA 1
ATOM 643 C C . SER B 1 11 ? -7.832 -23.422 -9.57 1 97.69 11 SER B C 1
ATOM 645 O O . SER B 1 11 ? -7.816 -22.203 -9.406 1 97.69 11 SER B O 1
ATOM 647 N N . ARG B 1 12 ? -7.949 -24.281 -8.578 1 97.81 12 ARG B N 1
ATOM 648 C CA . ARG B 1 12 ? -8.055 -23.844 -7.191 1 97.81 12 ARG B CA 1
ATOM 649 C C . ARG B 1 12 ? -6.797 -23.094 -6.758 1 97.81 12 ARG B C 1
ATOM 651 O O . ARG B 1 12 ? -6.887 -22.047 -6.125 1 97.81 12 ARG B O 1
ATOM 658 N N . ARG B 1 13 ? -5.688 -23.594 -7.141 1 95.88 13 ARG B N 1
ATOM 659 C CA . ARG B 1 13 ? -4.418 -22.953 -6.797 1 95.88 13 ARG B CA 1
ATOM 660 C C . ARG B 1 13 ? -4.305 -21.578 -7.441 1 95.88 13 ARG B C 1
ATOM 662 O O . ARG B 1 13 ? -3.84 -20.625 -6.805 1 95.88 13 ARG B O 1
ATOM 669 N N . ARG B 1 14 ? -4.68 -21.516 -8.688 1 95.25 14 ARG B N 1
ATOM 670 C CA . ARG B 1 14 ? -4.656 -20.25 -9.414 1 95.25 14 ARG B CA 1
ATOM 671 C C . ARG B 1 14 ? -5.578 -19.219 -8.758 1 95.25 14 ARG B C 1
ATOM 673 O O . ARG B 1 14 ? -5.223 -18.047 -8.633 1 95.25 14 ARG B O 1
ATOM 680 N N . ARG B 1 15 ? -6.707 -19.672 -8.336 1 97.81 15 ARG B N 1
ATOM 681 C CA . ARG B 1 15 ? -7.676 -18.797 -7.688 1 97.81 15 ARG B CA 1
ATOM 682 C C . ARG B 1 15 ? -7.129 -18.25 -6.375 1 97.81 15 ARG B C 1
ATOM 684 O O . ARG B 1 15 ? -7.211 -17.047 -6.113 1 97.81 15 ARG B O 1
ATOM 691 N N . VAL B 1 16 ? -6.508 -19.016 -5.594 1 97.69 16 VAL B N 1
ATOM 692 C CA . VAL B 1 16 ? -5.949 -18.641 -4.301 1 97.69 16 VAL B CA 1
ATOM 693 C C . VAL B 1 16 ? -4.824 -17.625 -4.496 1 97.69 16 VAL B C 1
ATOM 695 O O . VAL B 1 16 ? -4.762 -16.609 -3.789 1 97.69 16 VAL B O 1
ATOM 698 N N . ARG B 1 17 ? -4.008 -17.859 -5.477 1 96.19 17 ARG B N 1
ATOM 699 C CA . ARG B 1 17 ? -2.91 -16.953 -5.777 1 96.19 17 ARG B CA 1
ATOM 700 C C . ARG B 1 17 ? -3.436 -15.586 -6.199 1 96.19 17 ARG B C 1
ATOM 702 O O . ARG B 1 17 ? -2.932 -14.555 -5.754 1 96.19 17 ARG B O 1
ATOM 709 N N . ARG B 1 18 ? -4.41 -15.625 -7.047 1 97.38 18 ARG B N 1
ATOM 710 C CA . ARG B 1 18 ? -5.027 -14.391 -7.527 1 97.38 18 ARG B CA 1
ATOM 711 C C . ARG B 1 18 ? -5.66 -13.617 -6.379 1 97.38 18 ARG B C 1
ATOM 713 O O . ARG B 1 18 ? -5.523 -12.391 -6.301 1 97.38 18 ARG B O 1
ATOM 720 N N . GLU B 1 19 ? -6.309 -14.273 -5.523 1 98.12 19 GLU B N 1
ATOM 721 C CA . GLU B 1 19 ? -6.941 -13.656 -4.363 1 98.12 19 GLU B CA 1
ATOM 722 C C . GLU B 1 19 ? -5.902 -13.008 -3.449 1 98.12 19 GLU B C 1
ATOM 724 O O . GLU B 1 19 ? -6.133 -11.922 -2.91 1 98.12 19 GLU B O 1
ATOM 729 N N . GLY B 1 20 ? -4.797 -13.672 -3.312 1 98.31 20 GLY B N 1
ATOM 730 C CA . GLY B 1 20 ? -3.709 -13.109 -2.529 1 98.31 20 GLY B CA 1
ATOM 731 C C . GLY B 1 20 ? -3.162 -11.82 -3.109 1 98.31 20 GLY B C 1
ATOM 732 O O . GLY B 1 20 ? -2.928 -10.852 -2.379 1 98.31 20 GLY B O 1
ATOM 733 N N . VAL B 1 21 ? -3.012 -11.727 -4.344 1 98.19 21 VAL B N 1
ATOM 734 C CA . VAL B 1 21 ? -2.529 -10.539 -5.035 1 98.19 21 VAL B CA 1
ATOM 735 C C . VAL B 1 21 ? -3.57 -9.43 -4.941 1 98.19 21 VAL B C 1
ATOM 737 O O . VAL B 1 21 ? -3.229 -8.273 -4.684 1 98.19 21 VAL B O 1
ATOM 740 N N . GLU B 1 22 ? -4.805 -9.797 -5.105 1 98.38 22 GLU B N 1
ATOM 741 C CA . GLU B 1 22 ? -5.906 -8.844 -5.012 1 98.38 22 GLU B CA 1
ATOM 742 C C . GLU B 1 22 ? -5.996 -8.242 -3.613 1 98.38 22 GLU B C 1
ATOM 744 O O . GLU B 1 22 ? -6.289 -7.055 -3.459 1 98.38 22 GLU B O 1
ATOM 749 N N . GLU B 1 23 ? -5.719 -9.016 -2.697 1 98.69 23 GLU B N 1
ATOM 750 C CA . GLU B 1 23 ? -5.699 -8.531 -1.318 1 98.69 23 GLU B CA 1
ATOM 751 C C . GLU B 1 23 ? -4.59 -7.508 -1.105 1 98.69 23 GLU B C 1
ATOM 753 O O . GLU B 1 23 ? -4.82 -6.453 -0.512 1 98.69 23 GLU B O 1
ATOM 758 N N . LEU B 1 24 ? -3.463 -7.754 -1.598 1 98.62 24 LEU B N 1
ATOM 759 C CA . LEU B 1 24 ? -2.332 -6.836 -1.493 1 98.62 24 LEU B CA 1
ATOM 760 C C . LEU B 1 24 ? -2.631 -5.52 -2.205 1 98.62 24 LEU B C 1
ATOM 762 O O . LEU B 1 24 ? -2.322 -4.445 -1.687 1 98.62 24 LEU B O 1
ATOM 766 N N . LEU B 1 25 ? -3.24 -5.613 -3.309 1 98.75 25 LEU B N 1
ATOM 767 C CA . LEU B 1 25 ? -3.645 -4.43 -4.062 1 98.75 25 LEU B CA 1
ATOM 768 C C . LEU B 1 25 ? -4.691 -3.629 -3.297 1 98.75 25 LEU B C 1
ATOM 770 O O . LEU B 1 25 ? -4.688 -2.396 -3.332 1 98.75 25 LEU B O 1
ATOM 774 N N . GLY B 1 26 ? -5.582 -4.254 -2.621 1 98.81 26 GLY B N 1
ATOM 775 C CA . GLY B 1 26 ? -6.551 -3.6 -1.758 1 98.81 26 GLY B CA 1
ATOM 776 C C . GLY B 1 26 ? -5.91 -2.82 -0.625 1 98.81 26 GLY B C 1
ATOM 777 O O . GLY B 1 26 ? -6.309 -1.689 -0.34 1 98.81 26 GLY B O 1
ATOM 778 N N . VAL B 1 27 ? -4.953 -3.381 -0.031 1 98.75 27 VAL B N 1
ATOM 779 C CA . VAL B 1 27 ? -4.219 -2.732 1.051 1 98.75 27 VAL B CA 1
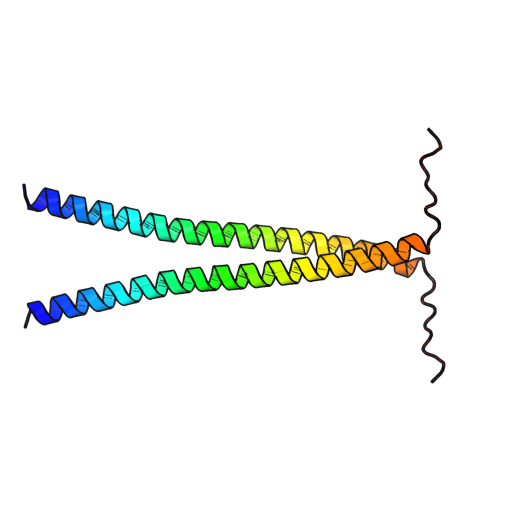ATOM 780 C C . VAL B 1 27 ? -3.529 -1.476 0.526 1 98.75 27 VAL B C 1
ATOM 782 O O . VAL B 1 27 ? -3.547 -0.43 1.181 1 98.75 27 VAL B O 1
ATOM 785 N N . ILE B 1 28 ? -2.922 -1.572 -0.626 1 98.88 28 ILE B N 1
ATOM 786 C CA . ILE B 1 28 ? -2.271 -0.421 -1.242 1 98.88 28 ILE B CA 1
ATOM 787 C C . ILE B 1 28 ? -3.289 0.7 -1.442 1 98.88 28 ILE B C 1
ATOM 789 O O . ILE B 1 28 ? -3.014 1.86 -1.125 1 98.88 28 ILE B O 1
ATOM 793 N N . LYS B 1 29 ? -4.441 0.358 -1.921 1 98.88 29 LYS B N 1
ATOM 794 C CA . LYS B 1 29 ? -5.492 1.345 -2.146 1 98.88 29 LYS B CA 1
ATOM 795 C C . LYS B 1 29 ? -5.922 1.999 -0.836 1 98.88 29 LYS B C 1
ATOM 797 O O . LYS B 1 29 ? -6.1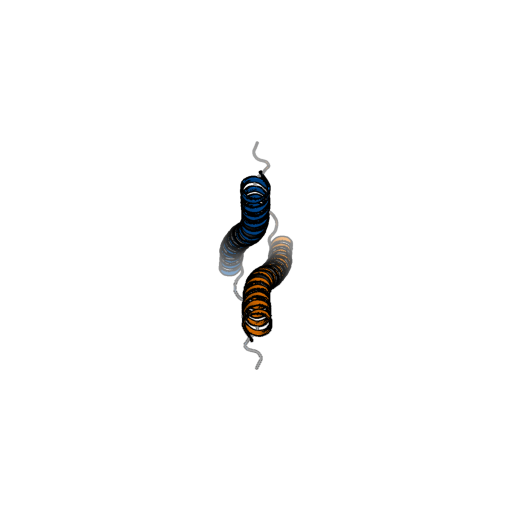25 3.213 -0.781 1 98.88 29 LYS B O 1
ATOM 802 N N . GLU B 1 30 ? -6.098 1.253 0.123 1 98.75 30 GLU B N 1
ATOM 803 C CA . GLU B 1 30 ? -6.477 1.758 1.439 1 98.75 30 GLU B CA 1
ATOM 804 C C . GLU B 1 30 ? -5.434 2.738 1.973 1 98.75 30 GLU B C 1
ATOM 806 O O . GLU B 1 30 ? -5.785 3.797 2.498 1 98.75 30 GLU B O 1
ATOM 811 N N . LYS B 1 31 ? -4.262 2.318 1.848 1 98.81 31 LYS B N 1
ATOM 812 C CA . LYS B 1 31 ? -3.191 3.176 2.35 1 98.81 31 LYS B CA 1
ATOM 813 C C . LYS B 1 31 ? -3.078 4.453 1.525 1 98.81 31 LYS B C 1
ATOM 815 O O . LYS B 1 31 ? -2.791 5.523 2.066 1 98.81 31 LYS B O 1
ATOM 820 N N . ASP B 1 32 ? -3.275 4.406 0.202 1 98.88 32 ASP B N 1
ATOM 821 C CA . ASP B 1 32 ? -3.35 5.59 -0.649 1 98.88 32 ASP B CA 1
ATOM 822 C C . ASP B 1 32 ? -4.473 6.52 -0.198 1 98.88 32 ASP B C 1
ATOM 824 O O . ASP B 1 32 ? -4.305 7.738 -0.181 1 98.88 32 ASP B O 1
ATOM 828 N N . GLU B 1 33 ? -5.598 6.008 0.152 1 98.75 33 GLU B N 1
ATOM 829 C CA . GLU B 1 33 ? -6.719 6.801 0.643 1 98.75 33 GLU B CA 1
ATOM 830 C C . GLU B 1 33 ? -6.383 7.473 1.972 1 98.75 33 GLU B C 1
ATOM 832 O O . GLU B 1 33 ? -6.699 8.641 2.182 1 98.75 33 GLU B O 1
ATOM 837 N N . ARG B 1 34 ? -5.742 6.723 2.838 1 98.88 34 ARG B N 1
ATOM 838 C CA . ARG B 1 34 ? -5.312 7.293 4.109 1 98.88 34 ARG B CA 1
ATOM 839 C C . ARG B 1 34 ? -4.336 8.445 3.891 1 98.88 34 ARG B C 1
ATOM 841 O O . ARG B 1 34 ? -4.441 9.492 4.539 1 98.88 34 ARG B O 1
ATOM 848 N N . ILE B 1 35 ? -3.336 8.297 3 1 98.94 35 ILE B N 1
ATOM 849 C CA . ILE B 1 35 ? -2.373 9.336 2.664 1 98.94 35 ILE B CA 1
ATOM 850 C C . ILE B 1 35 ? -3.111 10.586 2.191 1 98.94 35 ILE B C 1
ATOM 852 O O . ILE B 1 35 ? -2.797 11.703 2.619 1 98.94 35 ILE B O 1
ATOM 856 N N . HIS B 1 36 ? -4.133 10.414 1.358 1 98.81 36 HIS B N 1
ATOM 857 C CA . HIS B 1 36 ? -4.906 11.539 0.844 1 98.81 36 HIS B CA 1
ATOM 858 C C . HIS B 1 36 ? -5.641 12.266 1.968 1 98.81 36 HIS B C 1
ATOM 860 O O . HIS B 1 36 ? -5.699 13.492 1.985 1 98.81 36 HIS B O 1
ATOM 866 N N . GLN B 1 37 ? -6.141 11.555 2.928 1 98.75 37 GLN B N 1
ATOM 867 C CA . GLN B 1 37 ? -6.836 12.148 4.066 1 98.75 37 GLN B CA 1
ATOM 868 C C . GLN B 1 37 ? -5.879 12.961 4.934 1 98.75 37 GLN B C 1
ATOM 870 O O . GLN B 1 37 ? -6.223 14.055 5.391 1 98.75 37 GLN B O 1
ATOM 875 N N . LEU B 1 38 ? -4.723 12.398 5.121 1 98.5 38 LEU B N 1
ATOM 876 C CA . LEU B 1 38 ? -3.729 13.086 5.945 1 98.5 38 LEU B CA 1
ATOM 877 C C . LEU B 1 38 ? -3.236 14.359 5.258 1 98.5 38 LEU B C 1
ATOM 879 O O . LEU B 1 38 ? -3.08 15.391 5.906 1 98.5 38 LEU B O 1
ATOM 883 N N . LEU B 1 39 ? -3.096 14.281 3.93 1 98.69 39 LEU B N 1
ATOM 884 C CA . LEU B 1 39 ? -2.688 15.453 3.17 1 98.69 39 LEU B CA 1
ATOM 885 C C . LEU B 1 39 ? -3.762 16.531 3.223 1 98.69 39 LEU B C 1
ATOM 887 O O . LEU B 1 39 ? -3.447 17.734 3.322 1 98.69 39 LEU B O 1
ATOM 891 N N . TYR B 1 40 ? -4.996 16.156 3.15 1 98.62 40 TYR B N 1
ATOM 892 C CA . TYR B 1 40 ? -6.098 17.109 3.268 1 98.62 40 TYR B CA 1
ATOM 893 C C . TYR B 1 40 ? -6.102 17.781 4.637 1 98.62 40 TYR B C 1
ATOM 895 O O . TYR B 1 40 ? -6.316 18.984 4.746 1 98.62 40 TYR B O 1
ATOM 903 N N . GLN B 1 41 ? -5.805 17.094 5.668 1 98 41 GLN B N 1
ATOM 904 C CA . GLN B 1 41 ? -5.719 17.625 7.027 1 98 41 GLN B CA 1
ATOM 905 C C . GLN B 1 41 ? -4.566 18.609 7.168 1 98 41 GLN B C 1
ATOM 907 O O . GLN B 1 41 ? -4.723 19.672 7.777 1 98 41 GLN B O 1
ATOM 912 N N . ILE B 1 42 ? -3.471 18.25 6.594 1 98.06 42 ILE B N 1
ATOM 913 C CA . ILE B 1 42 ? -2.307 19.125 6.629 1 98.06 42 ILE B CA 1
ATOM 914 C C . ILE B 1 42 ? -2.619 20.422 5.895 1 98.06 42 ILE B C 1
ATOM 916 O O . ILE B 1 42 ? -2.256 21.5 6.359 1 98.06 42 ILE B O 1
ATOM 920 N N . ALA B 1 43 ? -3.312 20.375 4.824 1 97.56 43 ALA B N 1
ATOM 921 C CA . ALA B 1 43 ? -3.717 21.562 4.082 1 97.56 43 ALA B CA 1
ATOM 922 C C . ALA B 1 43 ? -4.621 22.453 4.926 1 97.56 43 ALA B C 1
ATOM 924 O O . ALA B 1 43 ? -4.461 23.688 4.934 1 97.56 43 ALA B O 1
ATOM 925 N N . ARG B 1 44 ? -5.535 21.938 5.617 1 95.69 44 ARG B N 1
ATOM 926 C CA . ARG B 1 44 ? -6.434 22.672 6.496 1 95.69 44 ARG B CA 1
ATOM 927 C C . ARG B 1 44 ? -5.664 23.328 7.645 1 95.69 44 ARG B C 1
ATOM 929 O O . ARG B 1 44 ? -5.906 24.484 7.992 1 95.69 44 ARG B O 1
ATOM 936 N N . MET B 1 45 ? -4.73 22.609 8.141 1 91.75 45 MET B N 1
ATOM 937 C CA . MET B 1 45 ? -3.906 23.141 9.227 1 91.75 45 MET B CA 1
ATOM 938 C C . MET B 1 45 ? -3.025 24.281 8.75 1 91.75 45 MET B C 1
ATOM 940 O O . MET B 1 45 ? -2.842 25.266 9.461 1 91.75 45 MET B O 1
ATOM 944 N N . ASN B 1 46 ? -2.498 24.109 7.582 1 93 46 ASN B N 1
ATOM 945 C CA . ASN B 1 46 ? -1.728 25.203 6.984 1 93 46 ASN B CA 1
ATOM 946 C C . ASN B 1 46 ? -2.561 26.469 6.852 1 93 46 ASN B C 1
ATOM 948 O O . ASN B 1 46 ? -2.064 27.562 7.102 1 93 46 ASN B O 1
ATOM 952 N N . GLU B 1 47 ? -3.822 26.297 6.461 1 92.62 47 GLU B N 1
ATOM 953 C CA . GLU B 1 47 ? -4.723 27.438 6.344 1 92.62 47 GLU B CA 1
ATOM 954 C C . GLU B 1 47 ? -4.957 28.109 7.703 1 92.62 47 GLU B C 1
ATOM 956 O O . GLU B 1 47 ? -4.98 29.328 7.805 1 92.62 47 GLU B O 1
ATOM 961 N N . LEU B 1 48 ? -5.012 27.391 8.742 1 87.25 48 LEU B N 1
ATOM 962 C CA . LEU B 1 48 ? -5.223 27.891 10.094 1 87.25 48 LEU B CA 1
ATOM 963 C C . LEU B 1 48 ? -3.986 28.625 10.594 1 87.25 48 LEU B C 1
ATOM 965 O O . LEU B 1 48 ? -4.098 29.703 11.18 1 87.25 48 LEU B O 1
ATOM 969 N N . LEU B 1 49 ? -2.871 28.109 10.305 1 87.19 49 LEU B N 1
ATOM 970 C CA . LEU B 1 49 ? -1.618 28.719 10.734 1 87.19 49 LEU B CA 1
ATOM 971 C C . LEU B 1 49 ? -1.368 30.031 10 1 87.19 49 LEU B C 1
ATOM 973 O O . LEU B 1 49 ? -0.912 31 10.602 1 87.19 49 LEU B O 1
ATOM 977 N N . LEU B 1 50 ? -1.781 30.031 8.773 1 86.88 50 LEU B N 1
ATOM 978 C CA . LEU B 1 50 ? -1.64 31.25 7.992 1 86.88 50 LEU B CA 1
ATOM 979 C C . LEU B 1 50 ? -2.592 32.344 8.492 1 86.88 50 L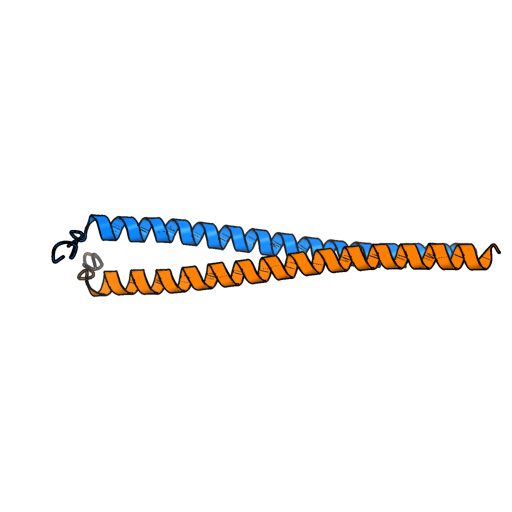EU B C 1
ATOM 981 O O . LEU B 1 50 ? -2.221 33.5 8.57 1 86.88 50 LEU B O 1
ATOM 985 N N . ALA B 1 51 ? -3.764 31.984 8.914 1 82.38 51 ALA B N 1
ATOM 986 C CA . ALA B 1 51 ? -4.754 32.906 9.438 1 82.38 51 ALA B CA 1
ATOM 987 C C . ALA B 1 51 ? -4.32 33.469 10.789 1 82.38 51 ALA B C 1
ATOM 989 O O . ALA B 1 51 ? -4.559 34.656 11.086 1 82.38 51 ALA B O 1
ATOM 990 N N . SER B 1 52 ? -3.617 32.844 11.602 1 78 52 SER B N 1
ATOM 991 C CA . SER B 1 52 ? -3.148 33.281 12.906 1 78 52 SER B CA 1
ATOM 992 C C . SER B 1 52 ? -1.936 34.219 12.781 1 78 52 SER B C 1
ATOM 994 O O . SER B 1 52 ? -1.74 35.094 13.602 1 78 52 SER B O 1
ATOM 996 N N . HIS B 1 53 ? -1.169 33.938 11.867 1 73.12 53 HIS B N 1
ATOM 997 C CA . HIS B 1 53 ? 0.011 34.75 11.641 1 73.12 53 HIS B CA 1
ATOM 998 C C . HIS B 1 53 ? -0.365 36.094 10.992 1 73.12 53 HIS B C 1
ATOM 1000 O O . HIS B 1 53 ? 0.293 37.094 11.219 1 73.12 53 HIS B O 1
ATOM 1006 N N . HIS B 1 54 ? -1.224 36.188 10.18 1 66.94 54 HIS B N 1
ATOM 1007 C CA . HIS B 1 54 ? -1.686 37.469 9.609 1 66.94 54 HIS B CA 1
ATOM 1008 C C . HIS B 1 54 ? -2.428 38.281 10.656 1 66.94 54 HIS B C 1
ATOM 1010 O O . HIS B 1 54 ? -2.529 39.5 10.523 1 66.94 54 HIS B O 1
ATOM 1016 N N . GLY B 1 55 ? -2.891 37.812 11.758 1 55.09 55 GLY B N 1
ATOM 1017 C CA . GLY B 1 55 ? -3.346 38.562 12.922 1 55.09 55 GLY B CA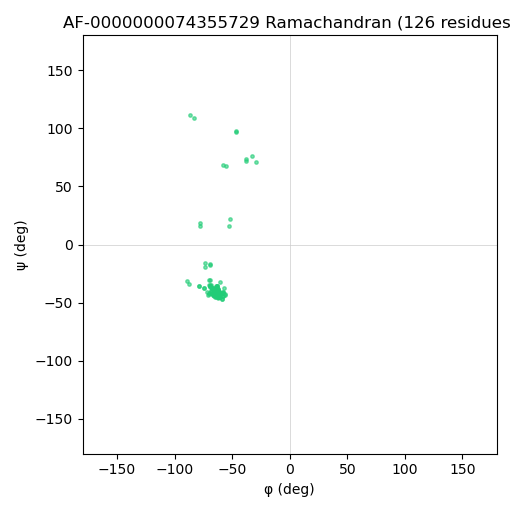 1
ATOM 1018 C C . GLY B 1 55 ? -2.234 38.844 13.914 1 55.09 55 GLY B C 1
ATOM 1019 O O . GLY B 1 55 ? -2.404 39.656 14.82 1 55.09 55 GLY B O 1
ATOM 1020 N N . VAL B 1 56 ? -1.2 38.156 14.195 1 53.41 56 VAL B N 1
ATOM 1021 C CA . VAL B 1 56 ? -0.036 38.469 15.023 1 53.41 56 VAL B CA 1
ATOM 1022 C C . VAL B 1 56 ? 1.011 39.188 14.188 1 53.41 56 VAL B C 1
ATOM 1024 O O . VAL B 1 56 ? 1.281 38.812 13.047 1 53.41 56 VAL B O 1
ATOM 1027 N N . PRO B 1 57 ? 1.323 40.625 14.445 1 46.47 57 PRO B N 1
ATOM 1028 C CA . PRO B 1 57 ? 2.371 41.344 13.727 1 46.47 57 PRO B CA 1
ATOM 1029 C C . PRO B 1 57 ? 3.684 40.562 13.648 1 46.47 57 PRO B C 1
ATOM 1031 O O . PRO B 1 57 ? 4.125 40 14.648 1 46.47 57 PRO B O 1
ATOM 1034 N N . MET B 1 58 ? 3.99 39.875 12.586 1 42.44 58 MET B N 1
ATOM 1035 C CA . MET B 1 58 ? 5.293 39.25 12.344 1 42.44 58 MET B CA 1
ATOM 1036 C C . MET B 1 58 ? 6.41 40.094 12.961 1 42.44 58 MET B C 1
ATOM 1038 O O . MET B 1 58 ? 6.688 41.188 12.5 1 42.44 58 MET B O 1
ATOM 1042 N N . ILE B 1 59 ? 6.664 40.125 14.219 1 38.5 59 ILE B N 1
ATOM 1043 C CA . ILE B 1 59 ? 7.895 40.75 14.703 1 38.5 59 ILE B CA 1
ATOM 1044 C C . ILE B 1 59 ? 9.102 40.062 14.055 1 38.5 59 ILE B C 1
ATOM 1046 O O . ILE B 1 59 ? 9.359 38.875 14.297 1 38.5 59 ILE B O 1
ATOM 1050 N N . SER B 1 60 ? 9.312 40.188 12.852 1 37.06 60 SER B N 1
ATOM 1051 C CA . SER B 1 60 ? 10.555 39.875 12.148 1 37.06 60 SER B CA 1
ATOM 1052 C C . SER B 1 60 ? 11.773 40.25 12.984 1 37.06 60 SER B C 1
ATOM 1054 O O . SER B 1 60 ? 12.023 41.438 13.234 1 37.06 60 SER B O 1
ATOM 1056 N N . LYS B 1 61 ? 12.078 39.5 14.062 1 39.16 61 LYS B N 1
ATOM 1057 C CA . LYS B 1 61 ? 13.398 39.781 14.609 1 39.16 61 LYS B CA 1
ATOM 1058 C C . LYS B 1 61 ? 14.477 39.688 13.531 1 39.16 61 LYS B C 1
ATOM 1060 O O . LYS B 1 61 ? 15.055 38.625 13.305 1 39.16 61 LYS B O 1
ATOM 1065 N N . ALA B 1 62 ? 14.367 39.688 12.258 1 34.16 62 ALA B N 1
ATOM 1066 C CA . ALA B 1 62 ? 15.5 39.562 11.344 1 34.16 62 ALA B CA 1
ATOM 1067 C C . ALA B 1 62 ? 16.484 40.719 11.555 1 34.16 62 ALA B C 1
ATOM 1069 O O . ALA B 1 62 ? 17.578 40.719 10.992 1 34.16 62 ALA B O 1
ATOM 1070 N N . ALA B 1 63 ? 16.078 41.938 11.922 1 34.44 63 ALA B N 1
ATOM 1071 C CA . ALA B 1 63 ? 16.953 43 11.43 1 34.44 63 ALA B CA 1
ATOM 1072 C C . ALA B 1 63 ? 18.266 43.031 12.203 1 34.44 63 ALA B C 1
ATOM 1074 O O . ALA B 1 63 ? 19.125 43.875 11.961 1 34.44 63 ALA B O 1
ATOM 1075 N N . SER B 1 64 ? 18.312 42.469 13.352 1 30.11 64 SER B N 1
ATOM 1076 C CA . SER B 1 64 ? 19.5 43.062 13.953 1 30.11 64 SER B CA 1
ATOM 1077 C C . SER B 1 64 ? 20.766 42.406 13.391 1 30.11 64 SER B C 1
ATOM 1079 O O . SER B 1 64 ? 21.875 42.656 13.891 1 30.11 64 SER B O 1
ATOM 1081 N N . GLY B 1 65 ? 20.766 41.625 12.125 1 24.03 65 GLY B N 1
ATOM 1082 C CA . GLY B 1 65 ? 22.156 41.719 11.695 1 24.03 65 GLY B CA 1
ATOM 1083 C C . GLY B 1 65 ? 22.547 43.094 11.219 1 24.03 65 GLY B C 1
ATOM 1084 O O . GLY B 1 65 ? 21.688 43.938 10.906 1 24.03 65 GLY B O 1
#

Sequence (130 aa):
MLFVYLRFRRSRRRRVRREGVEELLGVIKEKDERIHQLLYQIARMNELLLASHHGVPMISKAASGMLFVYLRFRRSRRRRVRREGVEELLGVIKEKDERIHQLLYQIARMNELLLASHHGVPMISKAASG

Foldseek 3Di:
DVVVVVVVVVVVVVVVVVVVVVVVVVVVVVVVVVVVVVVVVVVVVVVVVVVVVVVPPPPPPPPPD/DVVVVVVVVVVVVVVVVVVVVVVVVVVVVVVVVVVVVVVVVVVVVVVVVVVVCVVPPPPPPPPPD

Solvent-accessible surface area (backbone atoms only — not comparable to full-atom values): 7440 Å² total; per-residue (Å²): 112,68,64,63,52,51,51,50,54,51,52,53,52,52,50,54,54,51,51,54,53,51,48,53,52,49,52,43,50,51,50,52,54,50,44,53,52,52,52,53,50,49,53,54,47,51,53,52,54,52,57,53,48,75,69,44,81,78,74,69,80,62,64,85,111,112,69,65,62,51,52,52,51,52,51,51,52,52,52,51,53,52,50,51,54,52,51,49,52,52,49,52,43,52,53,50,54,53,50,44,52,53,51,51,51,49,48,52,53,48,52,54,53,53,52,57,51,47,78,70,43,82,78,76,69,80,62,63,86,114

Radius of gyration: 28.23 Å; Cα contacts (8 Å, |Δi|>4): 30; chains: 2; bounding box: 48×82×49 Å

Organism: Artemisia annua (NCBI:txid35608)

pLDDT: mean 85.85, std 21.89, range [24.03, 98.94]

Secondary structure (DSSP, 8-state):
-HHHHHHHHHHHHHHHHHHHHHHHHHHHHHHHHHHHHHHHHHHHHHHHHHHHHHHS----TTTT-/-HHHHHHHHHHHHHHHHHHHHHHHHHHHHHHHHHHHHHHHHHHHHHHHHHHHHHHS----TTTT-